Protein AF-A0A1V5UPK7-F1 (afdb_monomer)

Radius of gyration: 14.54 Å; Cα contacts (8 Å, |Δi|>4): 361; chains: 1; bounding box: 38×27×35 Å

Solvent-accessible surface area (backbone atoms only — not comparable to full-atom values): 8870 Å² total; per-residue (Å²): 118,71,40,46,80,45,82,47,77,47,66,70,67,77,41,84,28,42,23,34,45,32,58,34,56,48,64,42,75,62,59,66,72,68,20,28,49,43,44,64,58,23,34,73,64,47,52,58,55,31,65,75,58,74,36,47,53,72,22,30,56,50,79,47,67,16,74,66,30,69,15,58,24,33,34,38,21,12,46,36,64,56,77,86,72,80,78,56,34,68,62,26,41,40,32,23,56,52,42,44,53,48,53,34,49,78,67,72,28,40,27,42,35,36,56,68,61,25,48,59,98,29,60,28,57,55,63,61,47,40,51,43,51,53,48,48,54,55,58,47,39,77,76,42,71,65,42,52,34,40,35,42,33,18,77,51,68,68,55,39,48,42,44,50,57,58,61,74,75,109

Sequence (170 aa):
MSAKIELIKGDITELDAGAIVNAANNRLSGGGGVDGAIHRASGPELLNECRLLHGCDTGDAKITGGYKLKAKFVIHTVGPVWNGGSWDEDRLLASCYKKCLKLAVENNVKTIAFPCVSTGVYNFPIDRAAAIALREIGEFIKTDNCLEKIIIVCFDEHNYGAYSKLMAAN

Foldseek 3Di:
DFADEAEDEDQQQQDLFQEEEDLDAQQLQADDDNSVVQDVQQDPVSNVVSNVVRGADQLAWDKDASHNGSHGIYIYHHQAQDDPPPPCRLVSLLSRLLNSVVVCVVVLTQEYEYEQHCVPPSVDDLLSSLVSNCVSSVVVSVPDPSHHYYYYYYNDPVNSVSNVVVVVVD

Mean predicted aligned error: 2.76 Å

Nearest PDB structures (foldseek):
  5cms-assembly3_B  TM=9.848E-01  e=9.980E-21  Escherichia coli
  5cb3-assembly1_A  TM=9.861E-01  e=1.606E-20  Escherichia coli K-12
  5cb5-assembly14_M  TM=9.809E-01  e=4.162E-20  Escherichia coli K-12
  5lau-assembly1_A  TM=9.615E-01  e=1.313E-18  Oceanobacillus iheyensis HTE831
  5lbp-assembly1_A  TM=9.643E-01  e=2.526E-18  Oceanobacillus iheyensis HTE831

Secondary st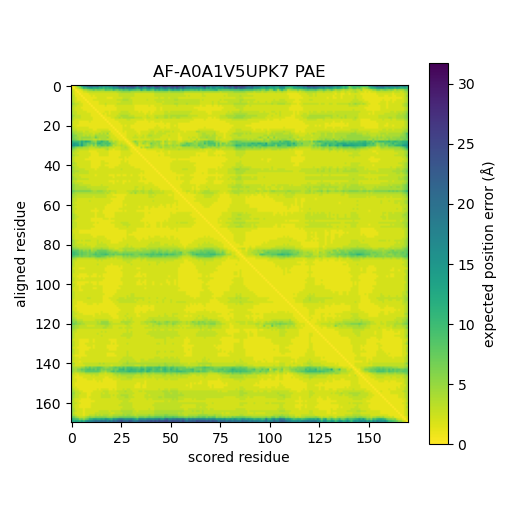ructure (DSSP, 8-state):
-PPEEEEEES-GGG---SEEEEEE-TT-S--SHHHHHHHHHH-HHHHHHHHHTT---BT-EEEEE-TTSSSSEEEEEEPPPPSSS-SSHHHHHHHHHHHHHHHHHHTT-SEEEE--TTSSTT---HHHHHHHHHHHHHHHHHH--S--EEEEEESSHHHHHHHHHHHHT-

Structure (mmCIF, N/CA/C/O backbone):
data_AF-A0A1V5UPK7-F1
#
_entry.id   AF-A0A1V5UPK7-F1
#
loop_
_atom_site.group_PDB
_atom_site.id
_atom_site.type_symbol
_atom_site.label_atom_id
_atom_site.label_alt_id
_atom_site.label_comp_id
_atom_site.label_asym_id
_atom_site.label_entity_id
_atom_site.label_seq_id
_atom_site.pdbx_PDB_ins_code
_atom_site.Cartn_x
_atom_site.Cartn_y
_atom_site.Cartn_z
_atom_site.occupancy
_atom_site.B_iso_or_equiv
_atom_site.auth_seq_id
_atom_site.auth_comp_id
_atom_site.auth_asym_id
_atom_site.auth_atom_id
_atom_site.pdbx_PDB_model_num
ATOM 1 N N . MET A 1 1 ? -22.870 -6.715 4.885 1.00 55.28 1 MET A N 1
ATOM 2 C CA . MET A 1 1 ? -22.774 -5.641 3.872 1.00 55.28 1 MET A CA 1
ATOM 3 C C . MET A 1 1 ? -21.384 -5.741 3.276 1.00 55.28 1 MET A C 1
ATOM 5 O O . MET A 1 1 ? -20.461 -5.925 4.053 1.00 55.28 1 MET A O 1
ATOM 9 N N . SER A 1 2 ? -21.242 -5.680 1.949 1.00 79.06 2 SER A N 1
ATOM 10 C CA . SER A 1 2 ? -19.918 -5.664 1.303 1.00 79.06 2 SER A CA 1
ATOM 11 C C . SER A 1 2 ? -19.217 -4.335 1.595 1.00 79.06 2 SER A C 1
ATOM 13 O O . SER A 1 2 ? -19.883 -3.297 1.610 1.00 79.06 2 SER A O 1
ATOM 15 N N . ALA A 1 3 ? -17.901 -4.356 1.813 1.00 90.50 3 ALA A N 1
ATOM 16 C CA . ALA A 1 3 ? -17.109 -3.146 2.034 1.00 90.50 3 ALA A CA 1
ATOM 17 C C . ALA A 1 3 ? -17.258 -2.148 0.869 1.00 90.50 3 ALA A C 1
ATOM 19 O O . ALA A 1 3 ? -17.359 -2.550 -0.294 1.00 90.50 3 ALA A O 1
ATOM 20 N N . LYS A 1 4 ? -17.232 -0.842 1.164 1.00 94.75 4 LYS A N 1
ATOM 21 C CA . LYS A 1 4 ? -17.233 0.217 0.143 1.00 94.75 4 LYS A CA 1
ATOM 22 C C . LYS A 1 4 ? -15.811 0.466 -0.364 1.00 94.75 4 LYS A C 1
ATOM 24 O O . LYS A 1 4 ? -14.912 0.700 0.441 1.00 94.75 4 LYS A O 1
ATOM 29 N N . ILE A 1 5 ? -15.630 0.499 -1.683 1.00 96.94 5 ILE A N 1
ATOM 30 C CA . ILE A 1 5 ? -14.387 0.955 -2.321 1.00 96.94 5 ILE A CA 1
ATOM 31 C C . ILE A 1 5 ? -14.540 2.439 -2.676 1.00 96.94 5 ILE A C 1
ATOM 33 O O . ILE A 1 5 ? -15.531 2.837 -3.289 1.00 96.94 5 ILE A O 1
ATOM 37 N N . GLU A 1 6 ? -13.578 3.261 -2.273 1.00 97.62 6 GLU A N 1
ATOM 38 C CA . GLU A 1 6 ? -13.533 4.698 -2.545 1.00 97.62 6 GLU A CA 1
ATOM 39 C C . GLU A 1 6 ? -12.227 5.048 -3.261 1.00 97.62 6 GLU A C 1
ATOM 41 O O . GLU A 1 6 ? -11.170 4.535 -2.905 1.00 97.62 6 GLU A O 1
ATOM 46 N N . LEU A 1 7 ? -12.296 5.919 -4.265 1.00 98.44 7 LEU A N 1
ATOM 47 C CA . LEU A 1 7 ? -11.136 6.418 -4.998 1.00 98.44 7 LEU A CA 1
ATOM 48 C C . LEU A 1 7 ? -11.005 7.916 -4.752 1.00 98.44 7 LEU A C 1
ATOM 50 O O . LEU A 1 7 ? -11.924 8.677 -5.059 1.00 98.44 7 LEU A O 1
ATOM 54 N N . ILE A 1 8 ? -9.854 8.342 -4.242 1.00 98.19 8 ILE A N 1
ATOM 55 C CA . ILE A 1 8 ? -9.566 9.752 -3.983 1.00 98.19 8 ILE A CA 1
ATOM 56 C C . ILE A 1 8 ? -8.212 10.149 -4.563 1.00 98.19 8 ILE A C 1
ATOM 58 O O . ILE A 1 8 ? -7.325 9.315 -4.758 1.00 98.19 8 ILE A O 1
ATOM 62 N N . LYS A 1 9 ? -8.044 11.453 -4.779 1.00 98.19 9 LYS A N 1
ATOM 63 C CA . LYS A 1 9 ? -6.744 12.063 -5.045 1.00 98.19 9 LYS A CA 1
ATOM 64 C C . LYS A 1 9 ? -6.290 12.841 -3.813 1.00 98.19 9 LYS A C 1
ATOM 66 O O . LYS A 1 9 ? -7.052 13.678 -3.333 1.00 98.19 9 LYS A O 1
ATOM 71 N N . GLY A 1 10 ? -5.088 12.583 -3.303 1.00 97.56 10 GLY A N 1
ATOM 72 C CA . GLY A 1 10 ? -4.588 13.275 -2.112 1.00 97.56 10 GLY A CA 1
ATOM 73 C C . GLY A 1 10 ? -3.359 12.643 -1.463 1.00 97.56 10 GLY A C 1
ATOM 74 O O . GLY A 1 10 ? -2.712 11.767 -2.037 1.00 97.56 10 GLY A O 1
ATOM 75 N N . ASP A 1 11 ? -3.050 13.107 -0.251 1.00 98.00 11 ASP A N 1
ATOM 76 C CA . ASP A 1 11 ? -1.972 12.584 0.587 1.00 98.00 11 ASP A CA 1
ATOM 77 C C . ASP A 1 11 ? -2.520 11.528 1.560 1.00 98.00 11 ASP A C 1
ATOM 79 O O . ASP A 1 11 ? -3.391 11.796 2.390 1.00 98.00 11 ASP A O 1
ATOM 83 N N . ILE A 1 12 ? -1.996 10.305 1.467 1.00 98.56 12 ILE A N 1
ATOM 84 C CA . ILE A 1 12 ? -2.419 9.190 2.319 1.00 98.56 12 ILE A CA 1
ATOM 85 C C . ILE A 1 12 ? -2.116 9.432 3.806 1.00 98.56 12 ILE A C 1
ATOM 87 O O . ILE A 1 12 ? -2.798 8.875 4.664 1.00 98.56 12 ILE A O 1
ATOM 91 N N . THR A 1 13 ? -1.122 10.267 4.126 1.00 98.56 13 THR A N 1
ATOM 92 C CA . THR A 1 13 ? -0.712 10.554 5.509 1.00 98.56 13 THR A CA 1
ATOM 93 C C . THR A 1 13 ? -1.740 11.391 6.275 1.00 98.56 13 THR A C 1
ATOM 95 O O . THR A 1 13 ? -1.742 11.391 7.507 1.00 98.56 13 THR A O 1
ATOM 98 N N . GLU A 1 14 ? -2.656 12.056 5.567 1.00 97.75 14 GLU A N 1
ATOM 99 C CA . GLU A 1 14 ? -3.693 12.904 6.158 1.00 97.75 14 GLU A CA 1
ATOM 100 C C . GLU A 1 14 ? -4.991 12.149 6.477 1.00 97.75 14 GLU A C 1
ATOM 102 O O . GLU A 1 14 ? -5.884 12.712 7.131 1.00 97.75 14 GLU A O 1
ATOM 107 N N . LEU A 1 15 ? -5.107 10.891 6.030 1.00 97.56 15 LEU A N 1
ATOM 108 C CA . LEU A 1 15 ? -6.325 10.102 6.162 1.00 97.56 15 LEU A CA 1
ATOM 109 C C . LEU A 1 15 ? -6.549 9.582 7.579 1.00 97.56 15 LEU A C 1
ATOM 111 O O . LEU A 1 15 ? -5.687 8.962 8.199 1.00 97.56 15 LEU A O 1
ATOM 115 N N . ASP A 1 16 ? -7.780 9.771 8.044 1.00 96.56 16 ASP A N 1
ATOM 116 C CA . ASP A 1 16 ? -8.314 9.121 9.234 1.00 96.56 16 ASP A CA 1
ATOM 117 C C . ASP A 1 16 ? -8.869 7.738 8.852 1.00 96.56 16 ASP A C 1
ATOM 119 O O . ASP A 1 16 ? -10.053 7.555 8.558 1.00 96.56 16 ASP A O 1
ATOM 123 N N . ALA A 1 17 ? -7.958 6.772 8.739 1.00 97.00 17 ALA A N 1
ATOM 124 C CA . ALA A 1 17 ? -8.246 5.372 8.447 1.00 97.00 17 ALA A CA 1
ATOM 125 C C . ALA A 1 17 ? -7.733 4.483 9.587 1.00 97.00 17 ALA A C 1
ATOM 127 O O . ALA A 1 17 ? -6.796 4.835 10.291 1.00 97.00 17 ALA A O 1
ATOM 128 N N . GLY A 1 18 ? -8.297 3.288 9.766 1.00 98.38 18 GLY A N 1
ATOM 129 C CA . GLY A 1 18 ? -7.778 2.351 10.767 1.00 98.38 18 GLY A CA 1
ATOM 130 C C . GLY A 1 18 ? -6.347 1.898 10.453 1.00 98.38 18 GLY A C 1
ATOM 131 O O . GLY A 1 18 ? -5.530 1.792 11.364 1.00 98.38 18 GLY A O 1
ATOM 132 N N . ALA A 1 19 ? -6.026 1.708 9.172 1.00 98.81 19 ALA A N 1
ATOM 133 C CA . ALA A 1 19 ? -4.662 1.509 8.699 1.00 98.81 19 ALA A CA 1
ATOM 134 C C . ALA A 1 19 ? -4.412 2.238 7.376 1.00 98.81 19 ALA A C 1
ATOM 136 O O . ALA A 1 19 ? -5.303 2.329 6.528 1.00 98.81 19 ALA A O 1
ATOM 137 N N . ILE A 1 20 ? -3.179 2.691 7.170 1.00 98.88 20 ILE A N 1
ATOM 138 C CA . ILE A 1 20 ? -2.686 3.092 5.849 1.00 98.88 20 ILE A CA 1
ATOM 139 C C . ILE A 1 20 ? -1.610 2.117 5.386 1.00 98.88 20 ILE A C 1
ATOM 141 O O . ILE A 1 20 ? -0.862 1.567 6.194 1.00 98.88 20 ILE A O 1
ATOM 145 N N . VAL A 1 21 ? -1.522 1.897 4.081 1.00 98.88 21 VAL A N 1
ATOM 146 C CA . VAL A 1 21 ? -0.492 1.046 3.490 1.00 98.88 21 VAL A CA 1
ATOM 147 C C . VAL A 1 21 ? 0.692 1.894 3.051 1.00 98.88 21 VAL A C 1
ATOM 149 O O . VAL A 1 21 ? 0.537 2.940 2.426 1.00 98.88 21 VAL A O 1
ATOM 152 N N . ASN A 1 22 ? 1.891 1.421 3.361 1.00 98.75 22 ASN A N 1
ATOM 153 C CA . ASN A 1 22 ? 3.137 1.987 2.882 1.00 98.75 22 ASN A CA 1
ATOM 154 C C . ASN A 1 22 ? 3.695 1.116 1.746 1.00 98.75 22 ASN A C 1
ATOM 156 O O . ASN A 1 22 ? 3.903 -0.085 1.933 1.00 98.75 22 ASN A O 1
ATOM 160 N N . ALA A 1 23 ? 3.961 1.727 0.586 1.00 97.38 23 ALA A N 1
ATOM 161 C CA . ALA A 1 23 ? 4.748 1.117 -0.483 1.00 97.38 23 ALA A CA 1
ATOM 162 C C . ALA A 1 23 ? 6.243 1.260 -0.147 1.00 97.38 23 ALA A C 1
ATOM 164 O O . ALA A 1 23 ? 6.903 2.210 -0.568 1.00 97.38 23 ALA A O 1
ATOM 165 N N . ALA A 1 24 ? 6.738 0.322 0.656 1.00 96.06 24 ALA A N 1
ATOM 166 C CA . ALA A 1 24 ? 8.065 0.348 1.249 1.00 96.06 24 ALA A CA 1
ATOM 167 C C . ALA A 1 24 ? 9.112 -0.363 0.376 1.00 96.06 24 ALA A C 1
ATOM 169 O O . ALA A 1 24 ? 8.805 -1.055 -0.595 1.00 96.06 24 ALA A O 1
ATOM 170 N N . ASN A 1 25 ? 10.373 -0.230 0.779 1.00 94.19 25 ASN A N 1
ATOM 171 C CA . ASN A 1 25 ? 11.472 -1.064 0.296 1.00 94.19 25 ASN A CA 1
ATOM 172 C C . ASN A 1 25 ? 11.772 -2.217 1.270 1.00 94.19 25 ASN A C 1
ATOM 174 O O . ASN A 1 25 ? 11.362 -2.200 2.431 1.00 94.19 25 ASN A O 1
ATOM 178 N N . ASN A 1 26 ? 12.551 -3.196 0.812 1.00 95.06 26 ASN A N 1
ATOM 179 C CA . ASN A 1 26 ? 12.893 -4.407 1.565 1.00 95.06 26 ASN A CA 1
ATOM 180 C C . ASN A 1 26 ? 13.564 -4.177 2.929 1.00 95.06 26 ASN A C 1
ATOM 182 O O . ASN A 1 26 ? 13.490 -5.045 3.796 1.00 95.06 26 ASN A O 1
ATOM 186 N N . ARG A 1 27 ? 14.204 -3.025 3.156 1.00 93.00 27 ARG A N 1
ATOM 187 C CA . ARG A 1 27 ? 14.843 -2.704 4.442 1.00 93.00 27 ARG A CA 1
ATOM 188 C C . ARG A 1 27 ? 13.876 -2.124 5.473 1.00 93.00 27 ARG A C 1
ATOM 190 O O . ARG A 1 27 ? 14.264 -2.007 6.630 1.00 93.00 27 ARG A O 1
ATOM 197 N N . LEU A 1 28 ? 12.658 -1.743 5.071 1.00 92.88 28 LEU A N 1
ATOM 198 C CA . LEU A 1 28 ? 11.676 -1.031 5.905 1.00 92.88 28 LEU A CA 1
ATOM 199 C C . LEU A 1 28 ? 12.240 0.232 6.586 1.00 92.88 28 LEU A C 1
ATOM 201 O O . LEU A 1 28 ? 11.796 0.637 7.655 1.00 92.88 28 LEU A O 1
ATOM 205 N N . SER A 1 29 ? 13.247 0.863 5.988 1.00 89.44 29 SER A N 1
ATOM 206 C CA . SER A 1 29 ? 13.994 1.959 6.614 1.00 89.44 29 SER A CA 1
ATOM 207 C C . SER A 1 29 ? 13.560 3.352 6.146 1.00 89.44 29 SER A C 1
ATOM 209 O O . SER A 1 29 ? 14.304 4.314 6.339 1.00 89.44 29 SER A O 1
ATOM 211 N N . GLY A 1 30 ? 12.404 3.461 5.492 1.00 87.31 30 GLY A N 1
ATOM 212 C CA . GLY A 1 30 ? 11.982 4.660 4.776 1.00 87.31 30 GLY A CA 1
ATOM 213 C C . GLY A 1 30 ? 12.700 4.847 3.436 1.00 87.31 30 GLY A C 1
ATOM 214 O O . GLY A 1 30 ? 13.533 4.032 3.023 1.00 87.31 30 GLY A O 1
ATOM 215 N N . GLY A 1 31 ? 12.396 5.958 2.764 1.00 90.00 31 GLY A N 1
ATOM 216 C CA . GLY A 1 31 ? 12.926 6.280 1.442 1.00 90.00 31 GLY A CA 1
ATOM 217 C C . GLY A 1 31 ? 12.357 7.583 0.878 1.00 90.00 31 GLY A C 1
ATOM 218 O O . GLY A 1 31 ? 12.086 8.534 1.611 1.00 90.00 31 GLY A O 1
ATOM 219 N N . GLY A 1 32 ? 12.190 7.632 -0.445 1.00 90.25 32 GLY A N 1
ATOM 220 C CA . GLY A 1 32 ? 11.479 8.707 -1.144 1.00 90.25 32 GLY A CA 1
ATOM 221 C C . GLY A 1 32 ? 9.977 8.432 -1.283 1.00 90.25 32 GLY A C 1
ATOM 222 O O . GLY A 1 32 ? 9.457 7.465 -0.732 1.00 90.25 32 GLY A O 1
ATOM 223 N N . GLY A 1 33 ? 9.275 9.277 -2.043 1.00 94.75 33 GLY A N 1
ATOM 224 C CA . GLY A 1 33 ? 7.857 9.079 -2.367 1.00 94.75 33 GLY A CA 1
ATOM 225 C C . GLY A 1 33 ? 6.954 8.955 -1.135 1.00 94.75 33 GLY A C 1
ATOM 226 O O . GLY A 1 33 ? 7.160 9.642 -0.130 1.00 94.75 33 GLY A O 1
ATOM 227 N N . VAL A 1 34 ? 5.961 8.064 -1.226 1.00 97.31 34 VAL A N 1
ATOM 228 C CA . VAL A 1 34 ? 4.989 7.816 -0.150 1.00 97.31 34 VAL A CA 1
ATOM 229 C C . VAL A 1 34 ? 5.640 7.241 1.113 1.00 97.31 34 VAL A C 1
ATOM 231 O O . VAL A 1 34 ? 5.261 7.629 2.212 1.00 97.31 34 VAL A O 1
ATOM 234 N N . ASP A 1 35 ? 6.676 6.409 0.972 1.00 97.62 35 ASP A N 1
ATOM 235 C CA . ASP A 1 35 ? 7.419 5.825 2.097 1.00 97.62 35 ASP A CA 1
ATOM 236 C C . ASP A 1 35 ? 8.077 6.920 2.947 1.00 97.62 35 ASP A C 1
ATOM 238 O O . ASP A 1 35 ? 7.864 7.031 4.156 1.00 97.62 35 ASP A O 1
ATOM 242 N N . GLY A 1 36 ? 8.789 7.836 2.287 1.00 97.44 36 GLY A N 1
ATOM 243 C CA . GLY A 1 36 ? 9.362 9.004 2.950 1.00 97.44 36 GLY A CA 1
ATOM 244 C C . GLY A 1 36 ? 8.313 9.919 3.584 1.00 97.44 36 GLY A C 1
ATOM 245 O O . GLY A 1 36 ? 8.554 10.458 4.664 1.00 97.44 36 GLY A O 1
ATOM 246 N N . ALA A 1 37 ? 7.164 10.114 2.929 1.00 98.19 37 ALA A N 1
ATOM 247 C CA . ALA A 1 37 ? 6.074 10.927 3.470 1.00 98.19 37 ALA A CA 1
ATOM 248 C C . ALA A 1 37 ? 5.500 10.318 4.758 1.00 98.19 37 ALA A C 1
ATOM 250 O O . ALA A 1 37 ? 5.420 11.013 5.771 1.00 98.19 37 ALA A O 1
ATOM 251 N N . ILE A 1 38 ? 5.213 9.013 4.751 1.00 98.62 38 ILE A N 1
ATOM 252 C CA . ILE A 1 38 ? 4.712 8.269 5.912 1.00 98.62 38 ILE A CA 1
ATOM 253 C C . ILE A 1 38 ? 5.713 8.328 7.068 1.00 98.62 38 ILE A C 1
ATOM 255 O O . ILE A 1 38 ? 5.327 8.676 8.181 1.00 98.62 38 ILE A O 1
ATOM 259 N N . HIS A 1 39 ? 7.005 8.081 6.823 1.00 98.44 39 HIS A N 1
ATOM 260 C CA . HIS A 1 39 ? 8.024 8.167 7.876 1.00 98.44 39 HIS A CA 1
ATOM 261 C C . HIS A 1 39 ? 8.143 9.571 8.485 1.00 98.44 39 HIS A C 1
ATOM 263 O O . HIS A 1 39 ? 8.261 9.702 9.705 1.00 98.44 39 HIS A O 1
ATOM 269 N N . ARG A 1 40 ? 8.085 10.632 7.667 1.00 98.44 40 ARG A N 1
ATOM 270 C CA . ARG A 1 40 ? 8.118 12.015 8.174 1.00 98.44 40 ARG A CA 1
ATOM 271 C C . ARG A 1 40 ? 6.886 12.349 9.013 1.00 98.44 40 ARG A C 1
ATOM 273 O O . ARG A 1 40 ? 7.036 12.945 10.076 1.00 98.44 40 ARG A O 1
ATOM 280 N N . ALA A 1 41 ? 5.699 11.963 8.549 1.00 98.44 41 ALA A N 1
ATOM 281 C CA . ALA A 1 41 ? 4.439 12.252 9.227 1.00 98.44 41 ALA A CA 1
ATOM 282 C C . ALA A 1 41 ? 4.257 11.424 10.511 1.00 98.44 41 ALA A C 1
ATOM 284 O O . ALA A 1 41 ? 3.767 11.941 11.509 1.00 98.44 41 ALA A O 1
ATOM 285 N N . SER A 1 42 ? 4.700 10.165 10.512 1.00 98.31 42 SER A N 1
ATOM 286 C CA . SER A 1 42 ? 4.581 9.250 11.650 1.00 98.31 42 SER A CA 1
ATOM 287 C C . SER A 1 42 ? 5.546 9.569 12.794 1.00 98.31 42 SER A C 1
ATOM 289 O O . SER A 1 42 ? 5.218 9.300 13.948 1.00 98.31 42 SER A O 1
ATOM 291 N N . GLY A 1 43 ? 6.712 10.152 12.499 1.00 98.19 43 GLY A N 1
ATOM 292 C CA . GLY A 1 43 ? 7.763 10.419 13.482 1.00 98.19 43 GLY A CA 1
ATOM 293 C C . GLY A 1 43 ? 8.837 9.322 13.574 1.00 98.19 43 GLY A C 1
ATOM 294 O O . GLY A 1 43 ? 8.709 8.256 12.965 1.00 98.19 43 GLY A O 1
ATOM 295 N N . PRO A 1 44 ? 9.942 9.588 14.303 1.00 97.62 44 PRO A N 1
ATOM 296 C CA . PRO A 1 44 ? 11.096 8.684 14.397 1.00 97.62 44 PRO A CA 1
ATOM 297 C C . PRO A 1 44 ? 10.780 7.315 15.019 1.00 97.62 44 PRO A C 1
ATOM 299 O O . PRO A 1 44 ? 11.515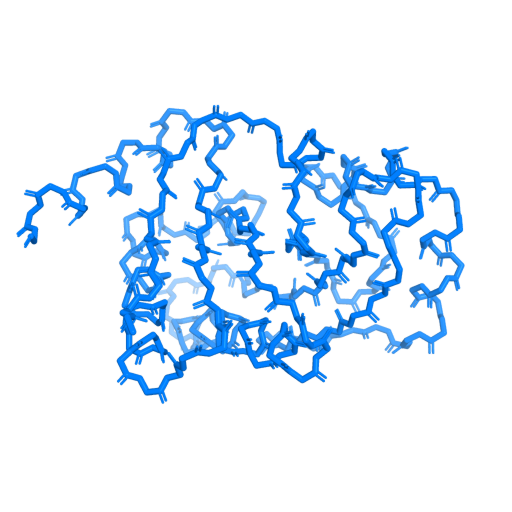 6.355 14.788 1.00 97.62 44 PRO A O 1
ATOM 302 N N . GLU A 1 45 ? 9.702 7.212 15.791 1.00 98.31 45 GLU A N 1
ATOM 303 C CA . GLU A 1 45 ? 9.256 5.988 16.448 1.00 98.31 45 GLU A CA 1
ATOM 304 C C . GLU A 1 45 ? 8.926 4.881 15.434 1.00 98.31 45 GLU A C 1
ATOM 306 O O . GLU A 1 45 ? 9.295 3.728 15.657 1.00 98.31 45 GLU A O 1
ATOM 311 N N . LEU A 1 46 ? 8.377 5.245 14.267 1.00 98.44 46 LEU A N 1
ATOM 312 C CA . LEU A 1 46 ? 8.098 4.294 13.187 1.00 98.44 46 LEU A CA 1
ATOM 313 C C . LEU A 1 46 ? 9.363 3.581 12.716 1.00 98.44 46 LEU A C 1
ATOM 315 O O . LEU A 1 46 ? 9.392 2.362 12.582 1.00 98.44 46 LEU A O 1
ATOM 319 N N . LEU A 1 47 ? 10.445 4.334 12.500 1.00 97.12 47 LEU A N 1
ATOM 320 C CA . LEU A 1 47 ? 11.713 3.752 12.064 1.00 97.12 47 LEU A CA 1
ATOM 321 C C . LEU A 1 47 ? 12.311 2.826 13.134 1.00 97.12 47 LEU A C 1
ATOM 323 O O . LEU A 1 47 ? 12.945 1.829 12.791 1.00 97.12 47 LEU A O 1
ATOM 327 N N . ASN A 1 48 ? 12.126 3.144 14.417 1.00 97.75 48 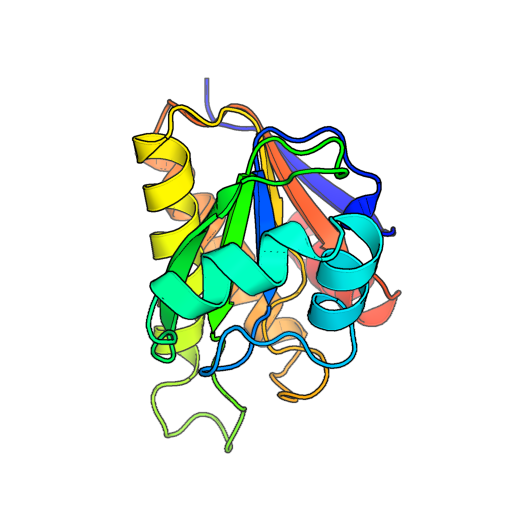ASN A N 1
ATOM 328 C CA . ASN A 1 48 ? 12.611 2.300 15.505 1.00 97.75 48 ASN A CA 1
ATOM 329 C C . ASN A 1 48 ? 11.888 0.951 15.536 1.00 97.75 48 ASN A C 1
ATOM 331 O O . ASN A 1 48 ? 12.557 -0.072 15.654 1.00 97.75 48 ASN A O 1
ATOM 335 N N . GLU A 1 49 ? 10.567 0.932 15.365 1.00 98.31 49 GLU A N 1
ATOM 336 C CA . GLU A 1 49 ? 9.806 -0.317 15.274 1.00 98.31 49 GLU A CA 1
ATOM 337 C C . GLU A 1 49 ? 10.134 -1.095 13.997 1.00 98.31 49 GLU A C 1
ATOM 339 O O . GLU A 1 49 ? 10.404 -2.293 14.070 1.00 98.31 49 GLU A O 1
ATOM 344 N N . CYS A 1 50 ? 10.245 -0.429 12.842 1.00 97.81 50 CYS A N 1
ATOM 345 C CA . CYS A 1 50 ? 10.635 -1.090 11.594 1.00 97.81 50 CYS A CA 1
ATOM 346 C C . CYS A 1 50 ? 11.975 -1.839 11.697 1.00 97.81 50 CYS A C 1
ATOM 348 O O . CYS A 1 50 ? 12.139 -2.899 11.090 1.00 97.81 50 CYS A O 1
ATOM 350 N N . ARG A 1 51 ? 12.939 -1.337 12.483 1.00 95.69 51 ARG A N 1
ATOM 351 C CA . ARG A 1 51 ? 14.224 -2.027 12.712 1.00 95.69 51 ARG A CA 1
ATOM 352 C C . ARG A 1 51 ? 14.059 -3.373 13.421 1.00 95.69 51 ARG A C 1
ATOM 354 O O . ARG A 1 51 ? 14.869 -4.267 13.188 1.00 95.69 51 ARG A O 1
ATOM 361 N N . LEU A 1 52 ? 13.018 -3.528 14.239 1.00 97.00 52 LEU A N 1
ATOM 362 C CA . LEU A 1 52 ? 12.696 -4.777 14.938 1.00 97.00 52 LEU A CA 1
ATOM 363 C C . LEU A 1 52 ? 12.027 -5.805 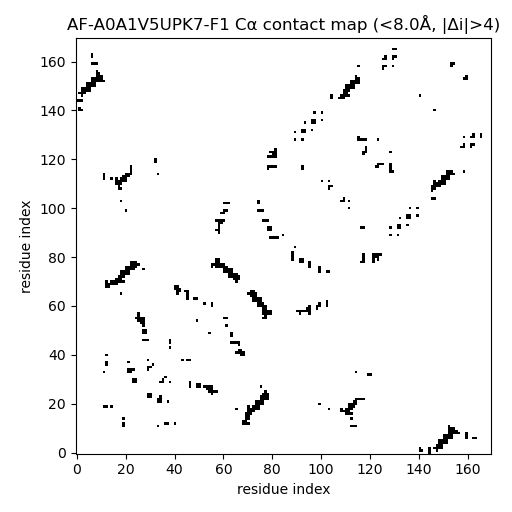14.016 1.00 97.00 52 LEU A C 1
ATOM 365 O O . LEU A 1 52 ? 11.974 -6.985 14.345 1.00 97.00 52 LEU A O 1
ATOM 369 N N . LEU A 1 53 ? 11.535 -5.378 12.848 1.00 96.25 53 LEU A N 1
ATOM 370 C CA . LEU A 1 53 ? 10.865 -6.253 11.889 1.00 96.25 53 LEU A CA 1
ATOM 371 C C . LEU A 1 53 ? 11.830 -7.019 10.977 1.00 96.25 53 LEU A C 1
ATOM 373 O O . LEU A 1 53 ? 11.388 -7.933 10.286 1.00 96.25 53 LEU A O 1
ATOM 377 N N . HIS A 1 54 ? 13.123 -6.678 10.958 1.00 94.94 54 HIS A N 1
ATOM 378 C CA . HIS A 1 54 ? 14.148 -7.330 10.128 1.00 94.94 54 HIS A CA 1
ATOM 379 C C . HIS A 1 54 ? 13.831 -7.342 8.615 1.00 94.94 54 HIS A C 1
ATOM 381 O O . HIS A 1 54 ? 14.039 -8.342 7.934 1.00 94.94 54 HIS A O 1
ATOM 387 N N . GLY A 1 55 ? 13.335 -6.219 8.081 1.00 95.94 55 GLY A N 1
ATOM 388 C CA . GLY A 1 55 ? 13.031 -6.062 6.653 1.00 95.94 55 GLY A CA 1
ATOM 389 C C . GLY A 1 55 ? 11.716 -6.718 6.221 1.00 95.94 55 GLY A C 1
ATOM 390 O O . GLY A 1 55 ? 10.921 -7.136 7.057 1.00 95.94 55 GLY A O 1
ATOM 391 N N . CYS A 1 56 ? 11.450 -6.777 4.919 1.00 97.94 56 CYS A N 1
ATOM 392 C CA . CYS A 1 56 ? 10.248 -7.386 4.343 1.00 97.94 56 CYS A CA 1
ATOM 393 C C . CYS A 1 56 ? 10.536 -7.874 2.918 1.00 97.94 56 CYS A C 1
ATOM 395 O O . CYS A 1 56 ? 11.190 -7.168 2.147 1.00 97.94 56 CYS A O 1
ATOM 397 N N . ASP A 1 57 ? 10.062 -9.069 2.575 1.00 98.38 57 ASP A N 1
ATOM 398 C CA . ASP A 1 57 ? 10.265 -9.642 1.246 1.00 98.38 57 ASP A CA 1
ATOM 399 C C . ASP A 1 57 ? 9.294 -9.043 0.223 1.00 98.38 57 ASP A C 1
ATOM 401 O O . ASP A 1 57 ? 8.192 -8.599 0.553 1.00 98.38 57 ASP A O 1
ATOM 405 N N . THR A 1 58 ? 9.688 -9.053 -1.052 1.00 98.38 58 THR A N 1
ATOM 406 C CA . THR A 1 58 ? 8.815 -8.624 -2.150 1.00 98.38 58 THR A CA 1
ATOM 407 C C . THR A 1 58 ? 7.544 -9.471 -2.192 1.00 98.38 58 THR A C 1
ATOM 409 O O . THR A 1 58 ? 7.597 -10.700 -2.152 1.00 98.38 58 THR A O 1
ATOM 412 N N . GLY A 1 59 ? 6.388 -8.821 -2.311 1.00 98.38 59 GLY A N 1
ATOM 413 C CA . GLY A 1 59 ? 5.087 -9.479 -2.232 1.00 98.38 59 GLY A CA 1
ATOM 414 C C . GLY A 1 59 ? 4.647 -9.804 -0.803 1.00 98.38 59 GLY A C 1
ATOM 415 O O . GLY A 1 59 ? 3.616 -10.458 -0.637 1.00 98.38 59 GLY A O 1
ATOM 416 N N . ASP A 1 60 ? 5.403 -9.391 0.220 1.00 98.62 60 ASP A N 1
ATOM 417 C CA . ASP A 1 60 ? 5.064 -9.542 1.635 1.00 98.62 60 ASP A CA 1
ATOM 418 C C . ASP A 1 60 ? 4.608 -8.227 2.282 1.00 98.62 60 ASP A C 1
ATOM 420 O O . ASP A 1 60 ? 4.732 -7.146 1.696 1.00 98.62 60 ASP A O 1
ATOM 424 N N . ALA A 1 61 ? 4.032 -8.322 3.480 1.00 98.69 61 ALA A N 1
ATOM 425 C CA . ALA A 1 61 ? 3.617 -7.184 4.278 1.00 98.69 61 ALA A CA 1
ATOM 426 C C . ALA A 1 61 ? 3.886 -7.395 5.777 1.00 98.69 61 ALA A C 1
ATOM 428 O O . ALA A 1 61 ? 3.796 -8.510 6.289 1.00 98.69 61 ALA A O 1
ATOM 429 N N . LYS A 1 62 ? 4.186 -6.306 6.490 1.00 98.69 62 LYS A N 1
ATOM 430 C CA . LYS A 1 62 ? 4.336 -6.256 7.954 1.00 98.69 62 LYS A CA 1
ATOM 431 C C . LYS A 1 62 ? 3.610 -5.038 8.514 1.00 98.69 62 LYS A C 1
ATOM 433 O O . LYS A 1 62 ? 3.388 -4.074 7.789 1.00 98.69 62 LYS A O 1
ATOM 438 N N . ILE A 1 63 ? 3.231 -5.081 9.785 1.00 98.75 63 ILE A N 1
ATOM 439 C CA . ILE A 1 63 ? 2.434 -4.033 10.431 1.00 98.75 63 ILE A CA 1
ATOM 440 C C . ILE A 1 63 ? 3.197 -3.400 11.594 1.00 98.75 63 ILE A C 1
ATOM 442 O O . ILE A 1 63 ? 3.941 -4.087 12.291 1.00 98.75 63 ILE A O 1
ATOM 446 N N . THR A 1 64 ? 2.997 -2.099 11.779 1.00 98.81 64 THR A N 1
ATOM 447 C CA . THR A 1 64 ? 3.522 -1.287 12.884 1.00 98.81 64 THR A CA 1
ATOM 448 C C . THR A 1 64 ? 2.437 -0.361 13.427 1.00 98.81 64 THR A C 1
ATOM 450 O O . THR A 1 64 ? 1.374 -0.196 12.814 1.00 98.81 64 THR A O 1
ATOM 453 N N . GLY A 1 65 ? 2.723 0.326 14.535 1.00 98.62 65 GLY A N 1
ATOM 454 C CA . GLY A 1 65 ? 1.942 1.492 14.948 1.00 98.62 65 GLY A CA 1
ATOM 455 C C . GLY A 1 65 ? 2.024 2.640 13.930 1.00 98.62 65 GLY A C 1
ATOM 456 O O . GLY A 1 65 ? 2.998 2.765 13.188 1.00 98.62 65 GLY A O 1
ATOM 457 N N . GLY A 1 66 ? 0.991 3.487 13.888 1.00 98.38 66 GLY A N 1
ATOM 458 C CA . GLY A 1 66 ? 0.963 4.713 13.075 1.00 98.38 66 GLY A CA 1
ATOM 459 C C . GLY A 1 66 ? 1.476 5.970 13.786 1.00 98.38 66 GLY A C 1
ATOM 460 O O . GLY A 1 66 ? 1.703 6.995 13.146 1.00 98.38 66 GLY A O 1
ATOM 461 N N . TYR A 1 67 ? 1.722 5.892 15.096 1.00 98.31 67 TYR A N 1
ATOM 462 C CA . TYR A 1 67 ? 2.340 6.952 15.900 1.00 98.31 67 TYR A CA 1
ATOM 463 C C . TYR A 1 67 ? 1.649 8.316 15.757 1.00 98.31 67 TYR A C 1
ATOM 465 O O . TYR A 1 67 ? 0.544 8.488 16.259 1.00 98.31 67 TYR A O 1
ATOM 473 N N . LYS A 1 68 ? 2.302 9.300 15.124 1.00 98.50 68 LYS A N 1
ATOM 474 C CA . LYS A 1 68 ? 1.763 10.659 14.950 1.00 98.50 68 LYS A CA 1
ATOM 475 C C . LYS A 1 68 ? 0.752 10.774 13.805 1.00 98.50 68 LYS A C 1
ATOM 477 O O . LYS A 1 68 ? 0.132 11.826 13.661 1.00 98.50 68 LYS A O 1
ATOM 482 N N . LEU A 1 69 ? 0.586 9.732 12.988 1.00 98.56 69 LEU A N 1
ATOM 483 C CA . LEU A 1 69 ? -0.467 9.682 11.977 1.00 98.56 69 LEU A CA 1
ATOM 484 C C . LEU A 1 69 ? -1.841 9.611 12.650 1.00 98.56 69 LEU A C 1
ATOM 486 O O . LEU A 1 69 ? -1.987 9.080 13.749 1.00 98.56 69 LEU A O 1
ATOM 490 N N . LYS A 1 70 ? -2.879 10.082 11.950 1.00 98.00 70 LYS A N 1
ATOM 491 C CA . LYS A 1 70 ? -4.270 9.815 12.361 1.00 98.00 70 LYS A CA 1
ATOM 492 C C . LYS A 1 70 ? -4.583 8.319 12.307 1.00 98.00 70 LYS A C 1
ATOM 494 O O . LYS A 1 70 ? -5.362 7.814 13.110 1.00 98.00 70 LYS A O 1
ATOM 499 N N . ALA A 1 71 ? -3.958 7.619 11.360 1.00 98.44 71 ALA A N 1
ATOM 500 C CA . ALA A 1 71 ? -4.111 6.188 11.221 1.00 98.44 71 ALA A CA 1
ATOM 501 C C . ALA A 1 71 ? -3.468 5.423 12.377 1.00 98.44 71 ALA A C 1
ATOM 503 O O . ALA A 1 71 ? -2.339 5.706 12.773 1.00 98.44 71 ALA A O 1
ATOM 504 N N . LYS A 1 72 ? -4.176 4.411 12.888 1.00 98.31 72 LYS A N 1
ATOM 505 C CA . LYS A 1 72 ? -3.701 3.619 14.035 1.00 98.31 72 LYS A CA 1
ATOM 506 C C . LYS A 1 72 ? -2.514 2.737 13.675 1.00 98.31 72 LYS A C 1
ATOM 508 O O . LYS A 1 72 ? -1.620 2.556 14.499 1.00 98.31 72 LYS A O 1
ATOM 513 N N . PHE A 1 73 ? -2.513 2.206 12.456 1.00 98.88 73 PHE A N 1
ATOM 514 C CA . PHE A 1 73 ? -1.484 1.299 11.965 1.00 98.88 73 PHE A CA 1
ATOM 515 C C . PHE A 1 73 ? -0.927 1.740 10.616 1.00 98.88 73 PHE A C 1
ATOM 517 O O . PHE A 1 73 ? -1.639 2.316 9.785 1.00 98.88 73 PHE A O 1
ATOM 524 N N . VAL A 1 74 ? 0.331 1.379 10.378 1.00 98.88 74 VAL A N 1
ATOM 525 C CA . VAL A 1 74 ? 0.936 1.383 9.046 1.00 98.88 74 VAL A CA 1
ATOM 526 C C . VAL A 1 74 ? 1.209 -0.062 8.652 1.00 98.88 74 VAL A C 1
ATOM 528 O O . VAL A 1 74 ? 1.842 -0.812 9.391 1.00 98.88 74 VAL A O 1
ATOM 531 N N . ILE A 1 75 ? 0.714 -0.470 7.485 1.00 98.88 75 ILE A N 1
ATOM 532 C CA . ILE A 1 75 ? 1.020 -1.778 6.906 1.00 98.88 75 ILE A CA 1
ATOM 533 C C . ILE A 1 75 ? 2.035 -1.575 5.785 1.00 98.88 75 ILE A C 1
ATOM 535 O O . ILE A 1 75 ? 1.717 -1.045 4.725 1.00 98.88 75 ILE A O 1
ATOM 539 N N . HIS A 1 76 ? 3.268 -1.997 6.016 1.00 98.81 76 HIS A N 1
ATOM 540 C CA . HIS A 1 76 ? 4.375 -1.888 5.080 1.00 98.81 76 HIS A CA 1
ATOM 541 C C . HIS A 1 76 ? 4.395 -3.087 4.147 1.00 98.81 76 HIS A C 1
ATOM 543 O O . HIS A 1 76 ? 4.599 -4.208 4.605 1.00 98.81 76 HIS A O 1
ATOM 549 N N . THR A 1 77 ? 4.245 -2.860 2.845 1.00 98.81 77 THR A N 1
ATOM 550 C CA . THR A 1 77 ? 4.399 -3.905 1.831 1.00 98.81 77 THR A CA 1
ATOM 551 C C . THR A 1 77 ? 5.472 -3.535 0.824 1.00 98.81 77 THR A C 1
ATOM 553 O O . THR A 1 77 ? 5.662 -2.360 0.510 1.00 98.81 77 THR A O 1
ATOM 556 N N . VAL A 1 78 ? 6.182 -4.544 0.324 1.00 98.56 78 VAL A N 1
ATOM 557 C CA . VAL A 1 78 ? 7.252 -4.361 -0.658 1.00 98.56 78 VAL A CA 1
ATOM 558 C C . VAL A 1 78 ? 6.748 -4.831 -2.009 1.00 98.56 78 VAL A C 1
ATOM 560 O O . VAL A 1 78 ? 6.654 -6.028 -2.277 1.00 98.56 78 VAL A O 1
ATOM 563 N N . GLY A 1 79 ? 6.388 -3.873 -2.857 1.00 98.06 79 GLY A N 1
ATOM 564 C CA . GLY A 1 79 ? 5.963 -4.155 -4.222 1.00 98.06 79 GLY A CA 1
ATOM 565 C C . GLY A 1 79 ? 7.125 -4.616 -5.113 1.00 98.06 79 GLY A C 1
ATOM 566 O O . GLY A 1 79 ? 8.284 -4.310 -4.827 1.00 98.06 79 GLY A O 1
ATOM 567 N N . PRO A 1 80 ? 6.855 -5.347 -6.205 1.00 97.88 80 PRO A N 1
ATOM 568 C CA . PRO A 1 80 ? 7.885 -5.728 -7.165 1.00 97.88 80 PRO A CA 1
ATOM 569 C C . PRO A 1 80 ? 8.373 -4.522 -7.972 1.00 97.88 80 PRO A C 1
ATOM 571 O O . PRO A 1 80 ? 7.593 -3.624 -8.302 1.00 97.88 80 PRO A O 1
ATOM 574 N N . VAL A 1 81 ? 9.659 -4.544 -8.326 1.00 97.56 81 VAL A N 1
ATOM 575 C CA . VAL A 1 81 ? 10.238 -3.675 -9.357 1.00 97.56 81 VAL A CA 1
ATOM 576 C C . VAL A 1 81 ? 9.870 -4.244 -10.721 1.00 97.56 81 VAL A C 1
ATOM 578 O O . VAL A 1 81 ? 10.050 -5.439 -10.954 1.00 97.56 81 VAL A O 1
ATOM 581 N N . TRP A 1 82 ? 9.363 -3.404 -11.619 1.00 97.69 82 TRP A N 1
ATOM 582 C CA . TRP A 1 82 ? 8.996 -3.835 -12.961 1.00 97.69 82 TRP A CA 1
ATOM 583 C C . TRP A 1 82 ? 10.226 -4.128 -13.822 1.00 97.69 82 TRP A C 1
ATOM 585 O O . TRP A 1 82 ? 11.014 -3.228 -14.104 1.00 97.69 82 TRP A O 1
ATOM 595 N N . ASN A 1 83 ? 10.347 -5.372 -14.293 1.00 95.69 83 ASN A N 1
ATOM 596 C CA . ASN A 1 83 ? 11.437 -5.828 -15.159 1.00 95.69 83 ASN A CA 1
ATOM 597 C C . ASN A 1 83 ? 10.901 -6.496 -16.437 1.00 95.69 83 ASN A C 1
ATOM 599 O O . ASN A 1 83 ? 11.455 -7.480 -16.929 1.00 95.69 83 ASN A O 1
ATOM 603 N N . GLY A 1 84 ? 9.808 -5.960 -16.987 1.00 93.75 84 GLY A N 1
ATOM 604 C CA . GLY A 1 84 ? 9.215 -6.439 -18.239 1.00 93.75 84 GLY A CA 1
ATOM 605 C C . GLY A 1 84 ? 8.140 -7.518 -18.081 1.00 93.75 84 GLY A C 1
ATOM 606 O O . GLY A 1 84 ? 7.635 -8.003 -19.091 1.00 93.75 84 GLY A O 1
ATOM 607 N N . GLY A 1 85 ? 7.750 -7.881 -16.854 1.00 92.69 85 GLY A N 1
ATOM 608 C CA . GLY A 1 85 ? 6.581 -8.733 -16.600 1.00 92.69 85 GLY A CA 1
ATOM 609 C C . GLY A 1 85 ? 6.829 -10.231 -16.757 1.00 92.69 85 GLY A C 1
ATOM 610 O O . GLY A 1 85 ? 5.871 -10.992 -16.879 1.00 92.69 85 GLY A O 1
ATOM 611 N N . SER A 1 86 ? 8.097 -10.646 -16.814 1.00 93.50 86 SER A N 1
ATOM 612 C CA . SER A 1 86 ? 8.521 -12.049 -16.962 1.00 93.50 86 SER A CA 1
ATOM 613 C C . SER A 1 86 ? 9.084 -12.649 -15.667 1.00 93.50 86 SER A C 1
ATOM 615 O O . SER A 1 86 ? 9.545 -13.786 -15.666 1.00 93.50 86 SER A O 1
ATOM 617 N N . TRP A 1 87 ? 9.043 -11.898 -14.565 1.00 93.81 87 TRP A N 1
ATOM 618 C CA . TRP A 1 87 ? 9.618 -12.237 -13.261 1.00 93.81 87 TRP A CA 1
ATOM 619 C C . TRP A 1 87 ? 8.548 -12.299 -12.171 1.00 93.81 87 TRP A C 1
ATOM 621 O O . TRP A 1 87 ? 8.801 -11.970 -11.012 1.00 93.81 87 TRP A O 1
ATOM 631 N N . ASP A 1 88 ? 7.348 -12.748 -12.551 1.00 96.19 88 ASP A N 1
ATOM 632 C CA . ASP A 1 88 ? 6.238 -13.005 -11.630 1.00 96.19 88 ASP A CA 1
ATOM 633 C C . ASP A 1 88 ? 5.710 -11.726 -10.937 1.00 96.19 88 ASP A C 1
ATOM 635 O O . ASP A 1 88 ? 5.051 -11.782 -9.895 1.00 96.19 88 ASP A O 1
ATOM 639 N N . GLU A 1 89 ? 5.985 -10.549 -11.518 1.00 98.25 89 GLU A N 1
ATOM 640 C CA . GLU A 1 89 ? 5.688 -9.250 -10.910 1.00 98.25 89 GLU A CA 1
ATOM 641 C C . GLU A 1 89 ? 4.185 -9.069 -10.654 1.00 98.25 89 GLU A C 1
ATOM 643 O O . GLU A 1 89 ? 3.789 -8.561 -9.609 1.00 98.25 89 GLU A O 1
ATOM 648 N N . ASP A 1 90 ? 3.324 -9.554 -11.548 1.00 98.38 90 ASP A N 1
ATOM 649 C CA . ASP A 1 90 ? 1.872 -9.508 -11.346 1.00 98.38 90 ASP A CA 1
ATOM 650 C C . ASP A 1 90 ? 1.436 -10.280 -10.098 1.00 98.38 90 ASP A C 1
ATOM 652 O O . ASP A 1 90 ? 0.604 -9.801 -9.322 1.00 98.38 90 ASP A O 1
ATOM 656 N N . ARG A 1 91 ? 1.999 -11.478 -9.888 1.00 98.50 91 ARG A N 1
ATOM 657 C CA . ARG A 1 91 ? 1.674 -12.315 -8.730 1.00 98.50 91 ARG A CA 1
ATOM 658 C C . ARG A 1 91 ? 2.196 -11.681 -7.447 1.00 98.50 91 ARG A C 1
ATOM 660 O O . ARG A 1 91 ? 1.502 -11.708 -6.431 1.00 98.50 91 ARG A O 1
ATOM 667 N N . LEU A 1 92 ? 3.399 -11.110 -7.484 1.00 98.69 92 LEU A N 1
ATOM 668 C CA . LEU A 1 92 ? 3.996 -10.421 -6.341 1.00 98.69 92 LEU A CA 1
ATOM 669 C C . LEU A 1 92 ? 3.191 -9.175 -5.958 1.00 98.69 92 LEU A C 1
ATOM 671 O O . LEU A 1 92 ? 2.872 -9.007 -4.783 1.00 98.69 92 LEU A O 1
ATOM 675 N N . LEU A 1 93 ? 2.779 -8.359 -6.933 1.00 98.81 93 LEU A N 1
ATOM 676 C CA . LEU A 1 93 ? 1.924 -7.200 -6.679 1.00 98.81 93 LEU A CA 1
ATOM 677 C C . LEU A 1 93 ? 0.563 -7.629 -6.115 1.00 98.81 93 LEU A C 1
ATOM 679 O O . LEU A 1 93 ? 0.106 -7.068 -5.123 1.00 98.81 93 LEU A O 1
ATOM 683 N N . ALA A 1 94 ? -0.057 -8.670 -6.679 1.00 98.81 94 ALA A N 1
ATOM 684 C CA . ALA A 1 94 ? -1.296 -9.228 -6.139 1.00 98.81 94 ALA A CA 1
ATOM 685 C C . ALA A 1 94 ? -1.130 -9.711 -4.683 1.00 98.81 94 ALA A C 1
ATOM 687 O O . ALA A 1 94 ? -2.015 -9.514 -3.847 1.00 98.81 94 ALA A O 1
ATOM 688 N N . SER A 1 95 ? 0.017 -10.314 -4.360 1.00 98.81 95 SER A N 1
ATOM 689 C CA . SER A 1 95 ? 0.345 -10.763 -3.004 1.00 98.81 95 SER A CA 1
ATOM 690 C C . SER A 1 95 ? 0.431 -9.602 -2.007 1.00 98.81 95 SER A C 1
ATOM 692 O O . SER A 1 95 ? -0.095 -9.739 -0.901 1.00 98.81 95 SER A O 1
ATOM 694 N N . CYS A 1 96 ? 0.994 -8.449 -2.397 1.00 98.88 96 CYS A N 1
ATOM 695 C CA . CYS A 1 96 ? 1.016 -7.241 -1.562 1.00 98.88 96 CYS A CA 1
ATOM 696 C C . CYS A 1 96 ? -0.391 -6.870 -1.078 1.00 98.88 96 CYS A C 1
ATOM 698 O O . CYS A 1 96 ? -0.634 -6.786 0.126 1.00 98.88 96 CYS A O 1
ATOM 700 N N . TYR A 1 97 ? -1.342 -6.721 -2.007 1.00 98.81 97 TYR A N 1
ATOM 701 C CA . TYR A 1 97 ? -2.720 -6.353 -1.672 1.00 98.81 97 TYR A CA 1
ATOM 702 C C . TYR A 1 97 ? -3.382 -7.391 -0.759 1.00 98.81 97 TYR A C 1
ATOM 704 O O . TYR A 1 97 ? -3.923 -7.025 0.285 1.00 98.81 97 TYR A O 1
ATOM 712 N N . LYS A 1 98 ? -3.276 -8.687 -1.084 1.00 98.62 98 LYS A N 1
ATOM 713 C CA . LYS A 1 98 ? -3.855 -9.767 -0.262 1.00 98.62 98 LYS A CA 1
ATOM 714 C C . LYS A 1 98 ? -3.330 -9.760 1.167 1.00 98.62 98 LYS A C 1
ATOM 716 O O . LYS A 1 98 ? -4.111 -9.879 2.110 1.00 98.62 98 LYS A O 1
ATOM 721 N N . LYS A 1 99 ? -2.013 -9.637 1.339 1.00 98.81 99 LYS A N 1
ATOM 722 C CA . LYS A 1 99 ? -1.390 -9.674 2.664 1.00 98.81 99 LYS A CA 1
ATOM 723 C C . LYS A 1 99 ? -1.695 -8.423 3.477 1.00 98.81 99 LYS A C 1
ATOM 725 O O . LYS A 1 99 ? -1.967 -8.548 4.666 1.00 98.81 99 LYS A O 1
ATOM 730 N N . CYS A 1 100 ? -1.744 -7.249 2.847 1.00 98.88 100 CYS A N 1
ATOM 731 C CA . CYS A 1 100 ? -2.196 -6.030 3.513 1.00 98.88 100 CYS A CA 1
ATOM 732 C C . CYS A 1 100 ? -3.637 -6.148 4.022 1.00 98.88 100 CYS A C 1
ATOM 734 O O . CYS A 1 100 ? -3.904 -5.830 5.178 1.00 98.88 100 CYS A O 1
ATOM 736 N N . LEU A 1 101 ? -4.555 -6.633 3.179 1.00 98.62 101 LEU A N 1
ATOM 737 C CA . LEU A 1 101 ? -5.958 -6.827 3.553 1.00 98.62 101 LEU A CA 1
ATOM 738 C C . LEU A 1 101 ? -6.093 -7.844 4.693 1.00 98.62 101 LEU A C 1
ATOM 740 O O . LEU A 1 101 ? -6.796 -7.589 5.668 1.00 98.62 101 LEU A O 1
ATOM 744 N N . LYS A 1 102 ? -5.355 -8.956 4.623 1.00 98.38 102 LYS A N 1
ATOM 745 C CA . LYS A 1 102 ? -5.323 -9.968 5.683 1.00 98.38 102 LYS A CA 1
ATOM 746 C C . LYS A 1 102 ? -4.821 -9.401 7.016 1.00 98.38 102 LYS A C 1
ATOM 748 O O . LYS A 1 102 ? -5.501 -9.567 8.023 1.00 98.38 102 LYS A O 1
ATOM 753 N N . LEU A 1 103 ? -3.693 -8.685 7.018 1.00 98.69 103 LEU A N 1
ATOM 754 C CA . LEU A 1 103 ? -3.158 -8.049 8.228 1.00 98.69 103 LEU A CA 1
ATOM 755 C C . LEU A 1 103 ? -4.135 -7.032 8.823 1.00 98.69 103 LEU A C 1
ATOM 757 O O . LEU A 1 103 ? -4.254 -6.941 10.042 1.00 98.69 103 LEU A O 1
ATOM 761 N N . ALA A 1 104 ? -4.856 -6.287 7.983 1.00 98.44 104 ALA A N 1
ATOM 762 C CA . ALA A 1 104 ? -5.885 -5.363 8.446 1.00 98.44 104 ALA A CA 1
ATOM 763 C C . ALA A 1 104 ? -6.992 -6.102 9.215 1.00 98.44 104 ALA A C 1
ATOM 765 O O . ALA A 1 104 ? -7.323 -5.721 10.338 1.00 98.44 104 ALA A O 1
ATOM 766 N N . VAL A 1 105 ? -7.511 -7.197 8.651 1.00 97.81 105 VAL A N 1
ATOM 767 C CA . VAL A 1 105 ? -8.544 -8.024 9.294 1.00 97.81 105 VAL A CA 1
ATOM 768 C C . VAL A 1 105 ? -8.038 -8.639 10.600 1.00 97.81 105 VAL A C 1
ATOM 770 O O . VAL A 1 105 ? -8.717 -8.533 11.620 1.00 97.81 105 VAL A O 1
ATOM 773 N N . GLU A 1 106 ? -6.832 -9.213 10.602 1.00 98.12 106 GLU A N 1
ATOM 774 C CA . GLU A 1 106 ? -6.206 -9.814 11.793 1.00 98.12 106 GLU A CA 1
ATOM 775 C C . GLU A 1 106 ? -6.012 -8.805 12.936 1.00 98.12 106 GLU A C 1
ATOM 777 O O . GLU A 1 106 ? -6.053 -9.175 14.108 1.00 98.12 106 GLU A O 1
ATOM 782 N N . ASN A 1 107 ? -5.862 -7.519 12.606 1.00 98.31 107 ASN A N 1
ATOM 783 C CA . ASN A 1 107 ? -5.705 -6.427 13.567 1.00 98.31 107 ASN A CA 1
ATOM 784 C C . ASN A 1 107 ? -7.001 -5.628 13.793 1.00 98.31 107 ASN A C 1
ATOM 786 O O . ASN A 1 107 ? -6.963 -4.520 14.329 1.00 98.31 107 ASN A O 1
ATOM 790 N N . ASN A 1 108 ? -8.160 -6.188 13.425 1.00 97.31 108 ASN A N 1
ATOM 791 C CA . ASN A 1 108 ? -9.487 -5.593 13.629 1.00 97.31 108 ASN A CA 1
ATOM 792 C C . ASN A 1 108 ? -9.650 -4.191 13.006 1.00 97.31 108 ASN A C 1
ATOM 794 O O . ASN A 1 108 ? -10.395 -3.346 13.512 1.00 97.31 108 ASN A O 1
ATOM 798 N N . VAL A 1 109 ? -8.956 -3.925 11.900 1.00 98.00 109 VAL A N 1
ATOM 799 C CA . VAL A 1 109 ? -9.084 -2.682 11.136 1.00 98.00 109 VAL A CA 1
ATOM 800 C C . VAL A 1 109 ? -10.377 -2.714 10.323 1.00 98.00 109 VAL A C 1
ATOM 802 O O . VAL A 1 109 ? -10.664 -3.693 9.645 1.00 98.00 109 VAL A O 1
ATOM 805 N N . LYS A 1 110 ? -11.149 -1.621 10.368 1.00 97.38 110 LYS A N 1
ATOM 806 C CA . LYS A 1 110 ? -12.395 -1.447 9.593 1.00 97.38 110 LYS A CA 1
ATOM 807 C C . LYS A 1 110 ? -12.224 -0.627 8.317 1.00 97.38 110 LYS A C 1
ATOM 809 O O . LYS A 1 110 ? -12.929 -0.861 7.338 1.00 97.38 110 LYS A O 1
ATOM 814 N N . THR A 1 111 ? -11.262 0.295 8.318 1.00 98.44 111 THR A N 1
ATOM 815 C CA . THR A 1 111 ? -10.955 1.166 7.179 1.00 98.44 111 THR A CA 1
ATOM 816 C C . THR A 1 111 ? -9.478 1.074 6.844 1.00 98.44 111 THR A C 1
ATOM 818 O O . THR A 1 111 ? -8.648 1.354 7.710 1.00 98.44 111 THR A O 1
ATOM 821 N N . ILE A 1 112 ? -9.153 0.730 5.601 1.00 98.69 112 ILE A N 1
ATOM 822 C CA . ILE A 1 112 ? -7.775 0.661 5.103 1.00 98.69 112 ILE A CA 1
ATOM 823 C C . ILE A 1 112 ? -7.600 1.553 3.873 1.00 98.69 112 ILE A C 1
ATOM 825 O O . ILE A 1 112 ? -8.447 1.548 2.981 1.00 98.69 112 ILE A O 1
ATOM 829 N N . ALA A 1 113 ? -6.502 2.307 3.816 1.00 98.88 113 ALA A N 1
ATOM 830 C CA . ALA A 1 113 ? -6.141 3.103 2.648 1.00 98.88 113 ALA A CA 1
ATOM 831 C C . ALA A 1 113 ? -4.887 2.559 1.953 1.00 98.88 113 ALA A C 1
ATOM 833 O O . ALA A 1 113 ? -3.890 2.263 2.609 1.00 98.88 113 ALA A O 1
ATOM 834 N N . PHE A 1 114 ? -4.925 2.466 0.626 1.00 98.88 114 PHE A N 1
ATOM 835 C CA . PHE A 1 114 ? -3.832 2.003 -0.221 1.00 98.88 114 PHE A CA 1
ATOM 836 C C . PHE A 1 114 ? -3.283 3.140 -1.086 1.00 98.88 114 PHE A C 1
ATOM 838 O O . PHE A 1 114 ? -4.071 3.836 -1.727 1.00 98.88 114 PHE A O 1
ATOM 845 N N . PRO A 1 115 ? -1.953 3.297 -1.190 1.00 98.56 115 PRO A N 1
ATOM 846 C CA . PRO A 1 115 ? -1.346 4.051 -2.270 1.00 98.56 115 PRO A CA 1
ATOM 847 C C . PRO A 1 115 ? -1.309 3.191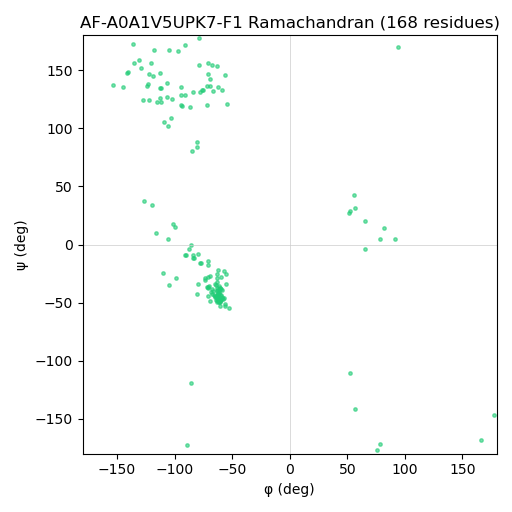 -3.545 1.00 98.56 115 PRO A C 1
ATOM 849 O O . PRO A 1 115 ? -1.657 2.006 -3.549 1.00 98.56 115 PRO A O 1
ATOM 852 N N . CYS A 1 116 ? -0.816 3.769 -4.636 1.00 97.75 116 CYS A N 1
ATOM 853 C CA . CYS A 1 116 ? -0.571 3.038 -5.878 1.00 97.75 116 CYS A CA 1
ATOM 854 C C . CYS A 1 116 ? 0.767 2.276 -5.780 1.00 97.75 116 CYS A C 1
ATOM 856 O O . CYS A 1 116 ? 1.833 2.813 -6.082 1.00 97.75 116 CYS A O 1
ATOM 858 N N . VAL A 1 117 ? 0.727 1.039 -5.269 1.00 97.81 117 VAL A N 1
ATOM 859 C CA . VAL A 1 117 ? 1.931 0.228 -5.012 1.00 97.81 117 VAL A CA 1
ATOM 860 C C . VAL A 1 117 ? 2.676 -0.057 -6.323 1.00 97.81 117 VAL A C 1
ATOM 862 O O . VAL A 1 117 ? 2.077 -0.406 -7.335 1.00 97.81 117 VAL A O 1
ATOM 865 N N . SER A 1 118 ? 4.001 0.100 -6.289 1.00 97.25 118 SER A N 1
ATOM 866 C CA . SER A 1 118 ? 4.940 -0.090 -7.406 1.00 97.25 118 SER A CA 1
ATOM 867 C C . SER A 1 118 ? 4.835 0.859 -8.614 1.00 97.25 118 SER A C 1
ATOM 869 O O . SER A 1 118 ? 5.705 0.792 -9.481 1.00 97.25 118 SER A O 1
ATOM 871 N N . THR A 1 119 ? 3.869 1.780 -8.692 1.00 95.81 119 THR A N 1
ATOM 872 C CA . THR A 1 119 ? 3.710 2.651 -9.884 1.00 95.81 119 THR A CA 1
ATOM 873 C C . THR A 1 119 ? 4.601 3.898 -9.890 1.00 95.81 119 THR A C 1
ATOM 875 O O . THR A 1 119 ? 4.684 4.587 -10.901 1.00 95.81 119 THR A O 1
ATOM 878 N N . GLY A 1 120 ? 5.283 4.187 -8.777 1.00 92.75 120 GLY A N 1
ATOM 879 C CA . GLY A 1 120 ? 6.290 5.249 -8.674 1.00 92.75 120 GLY A CA 1
ATOM 880 C C . GLY A 1 120 ? 7.679 4.776 -9.115 1.00 92.75 120 GLY A C 1
ATOM 881 O O . GLY A 1 120 ? 7.871 4.318 -10.232 1.00 92.75 120 GLY A O 1
ATOM 882 N N . VAL A 1 121 ? 8.658 4.828 -8.203 1.00 91.00 121 VAL A N 1
ATOM 883 C CA . VAL A 1 121 ? 10.073 4.474 -8.469 1.00 91.00 121 VAL A CA 1
ATOM 884 C C . VAL A 1 121 ? 10.257 3.057 -9.044 1.00 91.00 121 VAL A C 1
ATOM 886 O O . VAL A 1 121 ? 11.240 2.793 -9.729 1.00 91.00 121 VAL A O 1
ATOM 889 N N . TYR A 1 122 ? 9.322 2.141 -8.784 1.00 94.12 122 TYR A N 1
ATOM 890 C CA . TYR A 1 122 ? 9.363 0.757 -9.273 1.00 94.12 122 TYR A CA 1
ATOM 891 C C . TYR A 1 122 ? 8.777 0.573 -10.683 1.00 94.12 122 TYR A C 1
ATOM 893 O O . TYR A 1 122 ? 8.838 -0.538 -11.206 1.00 94.12 122 TYR A O 1
ATOM 901 N N . ASN A 1 123 ? 8.286 1.649 -11.314 1.00 96.19 123 ASN A N 1
ATOM 902 C CA . ASN A 1 123 ? 7.893 1.741 -12.725 1.00 96.19 123 ASN A CA 1
ATOM 903 C C . ASN A 1 123 ? 6.913 0.660 -13.216 1.00 96.19 123 ASN A C 1
ATOM 905 O O . ASN A 1 123 ? 6.907 0.312 -14.398 1.00 96.19 123 ASN A O 1
ATOM 909 N N . PHE A 1 124 ? 6.071 0.125 -12.331 1.00 98.31 124 PHE A N 1
ATOM 910 C CA . PHE A 1 124 ? 5.035 -0.823 -12.730 1.00 98.31 124 PHE A CA 1
ATOM 911 C C . PHE A 1 124 ? 3.994 -0.124 -13.620 1.00 98.31 124 PHE A C 1
ATOM 913 O O . PHE A 1 124 ? 3.516 0.949 -13.242 1.00 98.31 124 PHE A O 1
ATOM 920 N N . PRO A 1 125 ? 3.609 -0.702 -14.779 1.00 98.19 125 PRO A N 1
ATOM 921 C CA . PRO A 1 125 ? 2.622 -0.100 -15.669 1.00 98.19 125 PRO A CA 1
ATOM 922 C C . PRO A 1 1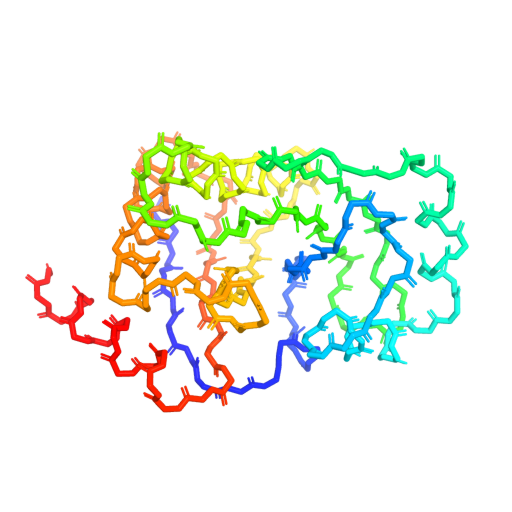25 ? 1.310 0.213 -14.945 1.00 98.19 125 PRO A C 1
ATOM 924 O O . PRO A 1 125 ? 0.660 -0.689 -14.415 1.00 98.19 125 PRO A O 1
ATOM 927 N N . ILE A 1 126 ? 0.918 1.490 -14.947 1.00 98.12 126 ILE A N 1
ATOM 928 C CA . ILE A 1 126 ? -0.171 2.026 -14.116 1.00 98.12 126 ILE A CA 1
ATOM 929 C C . ILE A 1 126 ? -1.489 1.277 -14.348 1.00 98.12 126 ILE A C 1
ATOM 931 O O . ILE A 1 126 ? -2.077 0.780 -13.391 1.00 98.12 126 ILE A O 1
ATOM 935 N N . ASP A 1 127 ? -1.923 1.127 -15.605 1.00 97.50 127 ASP A N 1
ATOM 936 C CA . ASP A 1 127 ? -3.185 0.444 -15.936 1.00 97.50 127 ASP A CA 1
ATOM 937 C C . ASP A 1 127 ? -3.200 -1.011 -15.442 1.00 97.50 127 ASP A C 1
ATOM 939 O O . ASP A 1 127 ? -4.209 -1.507 -14.937 1.00 97.50 127 ASP A O 1
ATOM 943 N N . ARG A 1 128 ? -2.053 -1.695 -15.543 1.00 98.00 128 ARG A N 1
ATOM 944 C CA . ARG A 1 128 ? -1.894 -3.087 -15.105 1.00 98.00 128 ARG A CA 1
ATOM 945 C C . ARG A 1 128 ? -1.906 -3.189 -13.581 1.00 98.00 128 ARG A C 1
ATOM 947 O O . ARG A 1 128 ? -2.592 -4.053 -13.040 1.00 98.00 128 ARG A O 1
ATOM 954 N N . ALA A 1 129 ? -1.194 -2.296 -12.893 1.00 98.50 129 ALA A N 1
ATOM 955 C CA . ALA A 1 129 ? -1.181 -2.231 -11.435 1.00 98.50 129 ALA A CA 1
ATOM 956 C C . ALA A 1 129 ? -2.574 -1.923 -10.870 1.00 98.50 129 ALA A C 1
ATOM 958 O O . ALA A 1 129 ? -3.023 -2.610 -9.954 1.00 98.50 129 ALA A O 1
ATOM 959 N N . ALA A 1 130 ? -3.284 -0.951 -11.451 1.00 98.50 130 ALA A N 1
ATOM 960 C CA . ALA A 1 130 ? -4.639 -0.586 -11.047 1.00 98.50 130 ALA A CA 1
ATOM 961 C C . ALA A 1 130 ? -5.629 -1.745 -11.241 1.00 98.50 130 ALA A C 1
ATOM 963 O O . ALA A 1 130 ? -6.426 -2.032 -10.345 1.00 98.50 130 ALA A O 1
ATOM 964 N N . ALA A 1 131 ? -5.538 -2.468 -12.363 1.00 98.38 131 ALA A N 1
ATOM 965 C CA . ALA A 1 131 ? -6.357 -3.654 -12.606 1.00 98.38 131 ALA A CA 1
ATOM 966 C C . ALA A 1 131 ? -6.090 -4.769 -11.581 1.00 98.38 131 ALA A C 1
ATOM 968 O O . ALA A 1 131 ? -7.035 -5.370 -11.072 1.00 98.38 131 ALA A O 1
ATOM 969 N N . ILE A 1 132 ? -4.820 -5.026 -11.241 1.00 98.69 132 ILE A N 1
ATOM 970 C CA . ILE A 1 132 ? -4.451 -6.001 -10.203 1.00 98.69 132 ILE A CA 1
ATOM 971 C C . ILE A 1 132 ? -5.001 -5.564 -8.843 1.00 98.69 132 ILE A C 1
ATOM 973 O O . ILE A 1 132 ? -5.663 -6.357 -8.179 1.00 98.69 132 ILE A O 1
ATOM 977 N N . ALA A 1 133 ? -4.786 -4.308 -8.451 1.00 98.62 133 ALA A N 1
ATOM 978 C CA . ALA A 1 133 ? -5.253 -3.764 -7.180 1.00 98.62 133 ALA A CA 1
ATOM 979 C C . ALA A 1 133 ? -6.773 -3.909 -7.014 1.00 98.62 133 ALA A C 1
ATOM 981 O O . ALA A 1 133 ? -7.236 -4.485 -6.030 1.00 98.62 133 ALA A O 1
ATOM 982 N N . LEU A 1 134 ? -7.548 -3.441 -8.000 1.00 98.31 134 LEU A N 1
ATOM 983 C CA . LEU A 1 134 ? -9.010 -3.514 -7.976 1.00 98.31 134 LEU A CA 1
ATOM 984 C C . LEU A 1 134 ? -9.515 -4.957 -7.976 1.00 98.31 134 LEU A C 1
ATOM 986 O O . LEU A 1 134 ? -10.456 -5.263 -7.245 1.00 98.31 134 LEU A O 1
ATOM 990 N N . ARG A 1 135 ? -8.880 -5.850 -8.747 1.00 98.00 135 ARG A N 1
ATOM 991 C CA . ARG A 1 135 ? -9.218 -7.277 -8.746 1.00 98.00 135 ARG A CA 1
ATOM 992 C C . ARG A 1 135 ? -9.016 -7.886 -7.363 1.00 98.00 135 ARG A C 1
ATOM 994 O O . ARG A 1 135 ? -9.941 -8.498 -6.845 1.00 98.00 135 ARG A O 1
ATOM 1001 N N . GLU A 1 136 ? -7.841 -7.720 -6.756 1.00 98.38 136 GLU A N 1
ATOM 1002 C CA . GLU A 1 136 ? -7.561 -8.351 -5.460 1.00 98.38 136 GLU A CA 1
ATOM 1003 C C . GLU A 1 136 ? -8.411 -7.763 -4.329 1.00 98.38 136 GLU A C 1
ATOM 1005 O O . GLU A 1 136 ? -8.897 -8.511 -3.483 1.00 98.38 136 GLU A O 1
ATOM 1010 N N . ILE A 1 137 ? -8.644 -6.446 -4.335 1.00 98.00 137 ILE A N 1
ATOM 1011 C CA . ILE A 1 137 ? -9.563 -5.793 -3.394 1.00 98.00 137 ILE A CA 1
ATOM 1012 C C . ILE A 1 137 ? -10.984 -6.343 -3.577 1.00 98.00 137 ILE A C 1
ATOM 1014 O O . ILE A 1 137 ? -11.616 -6.745 -2.602 1.00 98.00 137 ILE A O 1
ATOM 1018 N N . GLY A 1 138 ? -11.472 -6.394 -4.820 1.00 96.19 138 GLY A N 1
ATOM 1019 C CA . GLY A 1 138 ? -12.810 -6.874 -5.154 1.00 96.19 138 GLY A CA 1
ATOM 1020 C C . GLY A 1 138 ? -13.034 -8.342 -4.791 1.00 96.19 138 GLY A C 1
ATOM 1021 O O . GLY A 1 138 ? -14.081 -8.681 -4.249 1.00 96.19 138 GLY A O 1
ATOM 1022 N N . GLU A 1 139 ? -12.058 -9.218 -5.041 1.00 95.88 139 GLU A N 1
ATOM 1023 C CA . GLU A 1 139 ? -12.141 -10.628 -4.640 1.00 95.88 139 GLU A CA 1
ATOM 1024 C C . GLU A 1 139 ? -12.117 -10.797 -3.117 1.00 95.88 139 GLU A C 1
ATOM 1026 O O . GLU A 1 139 ? -12.881 -11.595 -2.575 1.00 95.88 139 GLU A O 1
ATOM 1031 N N . PHE A 1 140 ? -11.298 -10.018 -2.406 1.00 95.88 140 PHE A N 1
ATOM 1032 C CA . PHE A 1 140 ? -11.204 -10.119 -0.951 1.00 95.88 140 PHE A CA 1
ATOM 1033 C C . PHE A 1 140 ? -12.540 -9.793 -0.268 1.00 95.88 140 PHE A C 1
ATOM 1035 O O . PHE A 1 140 ? -13.030 -10.580 0.546 1.00 95.88 140 PHE A O 1
ATOM 1042 N N . ILE A 1 141 ? -13.180 -8.682 -0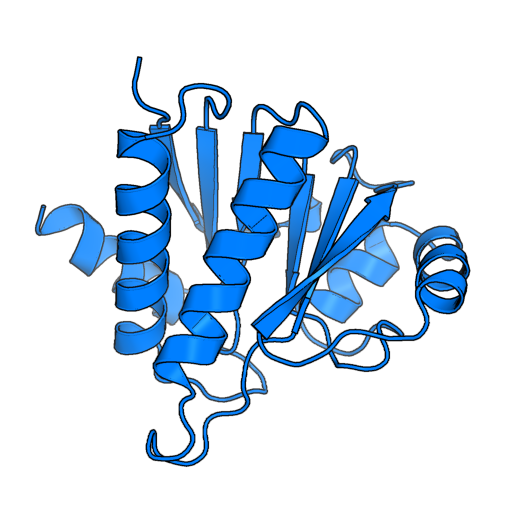.650 1.00 94.44 141 ILE A N 1
ATOM 1043 C CA . ILE A 1 141 ? -14.423 -8.205 -0.015 1.00 94.44 141 ILE A CA 1
ATOM 1044 C C . ILE A 1 141 ? -15.651 -9.073 -0.324 1.00 94.44 141 ILE A C 1
ATOM 1046 O O . ILE A 1 141 ? -16.668 -8.953 0.352 1.00 94.44 141 ILE A O 1
ATOM 1050 N N . LYS A 1 142 ? -15.580 -9.968 -1.322 1.00 93.25 142 LYS A N 1
ATOM 1051 C CA . LYS A 1 142 ? -16.620 -10.991 -1.543 1.00 93.25 142 LYS A CA 1
ATOM 1052 C C . LYS A 1 142 ? -16.630 -12.045 -0.437 1.00 93.25 142 LYS A C 1
ATOM 1054 O O . LYS A 1 142 ? -17.655 -12.682 -0.212 1.00 93.25 142 LYS A O 1
ATOM 1059 N N . THR A 1 143 ? -15.484 -12.261 0.206 1.00 89.19 143 THR A N 1
ATOM 1060 C CA . THR A 1 143 ? -15.282 -13.336 1.189 1.00 89.19 143 THR A CA 1
ATOM 1061 C C . THR A 1 143 ? -15.138 -12.832 2.622 1.00 89.19 143 THR A C 1
ATOM 1063 O O . THR A 1 143 ? -15.454 -13.572 3.551 1.00 89.19 143 THR A O 1
ATOM 1066 N N . ASP A 1 144 ? -14.714 -11.582 2.812 1.00 87.69 144 ASP A N 1
ATOM 1067 C CA . ASP A 1 144 ? -14.551 -10.954 4.122 1.00 87.69 144 ASP A CA 1
ATOM 1068 C C . ASP A 1 144 ? -15.644 -9.911 4.400 1.00 87.69 144 ASP A C 1
ATOM 1070 O O . ASP A 1 144 ? -15.995 -9.111 3.538 1.00 87.69 144 ASP A O 1
ATOM 1074 N N . ASN A 1 145 ? -16.153 -9.897 5.635 1.00 89.19 145 ASN A N 1
ATOM 1075 C CA . ASN A 1 145 ? -17.131 -8.913 6.118 1.00 89.19 145 ASN A CA 1
ATOM 1076 C C . ASN A 1 145 ? -16.572 -8.042 7.260 1.00 89.19 145 ASN A C 1
ATOM 1078 O O . ASN A 1 145 ? -17.335 -7.353 7.940 1.00 89.19 145 ASN A O 1
ATOM 1082 N N . CYS A 1 146 ? -15.268 -8.121 7.544 1.00 92.81 146 CYS A N 1
ATOM 1083 C CA . CYS A 1 146 ? -14.645 -7.353 8.613 1.00 92.81 146 CYS A CA 1
ATOM 1084 C C . CYS A 1 146 ? -14.357 -5.920 8.165 1.00 92.81 146 CYS A C 1
ATOM 1086 O O . CYS A 1 146 ? -14.624 -4.994 8.934 1.00 92.81 146 CYS A O 1
ATOM 1088 N N . LEU A 1 147 ? -13.851 -5.738 6.942 1.00 95.94 147 LEU A N 1
ATOM 1089 C CA . LEU A 1 147 ? -13.612 -4.417 6.364 1.00 95.94 147 LEU A CA 1
ATOM 1090 C C . LEU A 1 147 ? -14.929 -3.727 5.987 1.00 95.94 147 LEU A C 1
ATOM 1092 O O . LEU A 1 147 ? -15.815 -4.314 5.374 1.00 95.94 147 LEU A O 1
ATOM 1096 N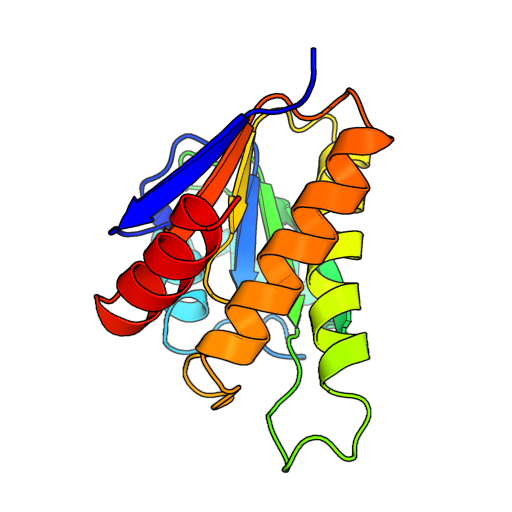 N . GLU A 1 148 ? -15.031 -2.443 6.315 1.00 96.44 148 GLU A N 1
ATOM 1097 C CA . GLU A 1 148 ? -16.185 -1.598 5.992 1.00 96.44 148 GLU A CA 1
ATOM 1098 C C . GLU A 1 148 ? -15.869 -0.649 4.833 1.00 96.44 148 GLU A C 1
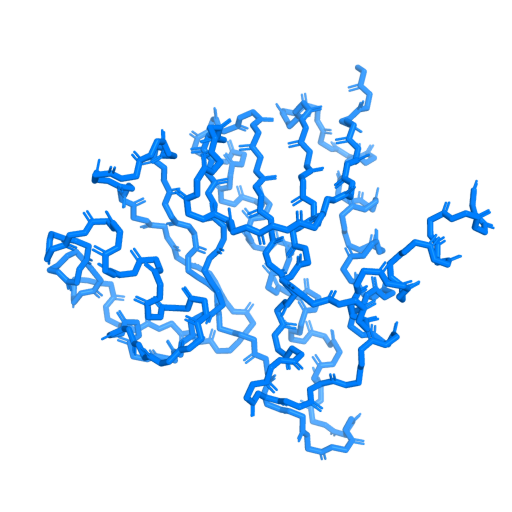ATOM 1100 O O . GLU A 1 148 ? -16.733 -0.365 3.998 1.00 96.44 148 GLU A O 1
ATOM 1105 N N . LYS A 1 149 ? -14.620 -0.168 4.755 1.00 97.62 149 LYS A N 1
ATOM 1106 C CA . LYS A 1 149 ? -14.180 0.774 3.725 1.00 97.62 149 LYS A CA 1
ATOM 1107 C C . LYS A 1 149 ? -12.737 0.526 3.287 1.00 97.62 149 LYS A C 1
ATOM 1109 O O . LYS A 1 149 ? -11.837 0.373 4.111 1.00 97.62 149 LYS A O 1
ATOM 1114 N N . ILE A 1 150 ? -12.514 0.558 1.979 1.00 98.50 150 ILE A N 1
ATOM 1115 C CA . ILE A 1 150 ? -11.192 0.496 1.355 1.00 98.50 150 ILE A CA 1
ATOM 1116 C C . ILE A 1 150 ? -11.023 1.748 0.499 1.00 98.50 150 ILE A C 1
ATOM 1118 O O . ILE A 1 150 ? -11.860 2.029 -0.355 1.00 98.50 150 ILE A O 1
ATOM 1122 N N . ILE A 1 151 ? -9.960 2.510 0.741 1.00 98.69 151 ILE A N 1
ATOM 1123 C CA . ILE A 1 151 ? -9.696 3.782 0.063 1.00 98.69 151 ILE A CA 1
ATOM 1124 C C . ILE A 1 151 ? -8.467 3.611 -0.825 1.00 98.69 151 ILE A C 1
ATOM 1126 O O . ILE A 1 151 ? -7.395 3.268 -0.338 1.00 98.69 151 ILE A O 1
ATOM 1130 N N . ILE A 1 152 ? -8.596 3.866 -2.118 1.00 98.69 152 ILE A N 1
ATOM 1131 C CA . ILE A 1 152 ? -7.467 3.978 -3.037 1.00 98.69 152 ILE A CA 1
ATOM 1132 C C . ILE A 1 152 ? -7.091 5.455 -3.116 1.00 98.69 152 ILE A C 1
ATOM 1134 O O . ILE A 1 152 ? -7.906 6.295 -3.497 1.00 98.69 152 ILE A O 1
ATOM 1138 N N . VAL A 1 153 ? -5.856 5.764 -2.731 1.00 98.69 153 VAL A N 1
ATOM 1139 C CA . VAL A 1 153 ? -5.319 7.122 -2.672 1.00 98.69 153 VAL A CA 1
ATOM 1140 C C . VAL A 1 153 ? -4.303 7.294 -3.789 1.00 98.69 153 VAL A C 1
ATOM 1142 O O . VAL A 1 153 ? -3.181 6.783 -3.733 1.00 98.69 153 VAL A O 1
ATOM 1145 N N . CYS A 1 154 ? -4.701 8.021 -4.825 1.00 98.25 154 CYS A N 1
ATOM 1146 C CA . CYS A 1 154 ? -3.812 8.403 -5.910 1.00 98.25 154 CYS A CA 1
ATOM 1147 C C . CYS A 1 154 ? -3.169 9.752 -5.585 1.00 98.25 154 CYS A C 1
ATOM 1149 O O . CYS A 1 154 ? -3.862 10.716 -5.274 1.00 98.25 154 CYS A O 1
ATOM 1151 N N . PHE A 1 155 ? -1.844 9.844 -5.665 1.00 96.06 155 PHE A N 1
ATOM 1152 C CA . PHE A 1 155 ? -1.162 11.125 -5.461 1.00 96.06 155 PHE A CA 1
ATOM 1153 C C . PHE A 1 155 ? -1.230 12.015 -6.714 1.00 96.06 155 PHE A C 1
ATOM 1155 O O . PHE A 1 155 ? -1.339 13.234 -6.613 1.00 96.06 155 PHE A O 1
ATOM 1162 N N . ASP A 1 156 ? -1.201 11.401 -7.899 1.00 95.94 156 ASP A N 1
ATOM 1163 C CA . ASP A 1 156 ? -1.195 12.079 -9.195 1.00 95.94 156 ASP A CA 1
ATOM 1164 C C . ASP A 1 156 ? -2.424 11.741 -10.057 1.00 95.94 156 ASP A C 1
ATOM 1166 O O . ASP A 1 156 ? -3.188 10.810 -9.786 1.00 95.94 156 ASP A O 1
ATOM 1170 N N . GLU A 1 157 ? -2.601 12.528 -11.118 1.00 96.88 157 GLU A N 1
ATOM 1171 C CA . GLU A 1 157 ? -3.730 12.415 -12.043 1.00 96.88 157 GLU A CA 1
ATOM 1172 C C . GLU A 1 157 ? -3.655 11.168 -12.936 1.00 96.88 157 GLU A C 1
ATOM 1174 O O . GLU A 1 157 ? -4.688 10.643 -13.341 1.00 96.88 157 GLU A O 1
ATOM 1179 N N . HIS A 1 158 ? -2.454 10.664 -13.234 1.00 96.88 158 HIS A N 1
ATOM 1180 C CA . HIS A 1 158 ? -2.283 9.503 -14.109 1.00 96.88 158 HIS A CA 1
ATOM 1181 C C . HIS A 1 158 ? -2.803 8.232 -13.438 1.00 96.88 158 HIS A C 1
ATOM 1183 O O . HIS A 1 158 ? -3.596 7.497 -14.028 1.00 96.88 158 HIS A O 1
ATOM 1189 N N . ASN A 1 159 ? -2.409 8.006 -12.183 1.00 97.38 159 ASN A N 1
ATOM 1190 C CA . ASN A 1 159 ? -2.944 6.922 -11.374 1.00 97.38 159 ASN A CA 1
ATOM 1191 C C . ASN A 1 159 ? -4.451 7.113 -11.159 1.00 97.38 159 ASN A C 1
ATOM 1193 O O . ASN A 1 159 ? -5.215 6.180 -11.400 1.00 97.38 159 ASN A O 1
ATOM 1197 N N . TYR A 1 160 ? -4.898 8.319 -10.785 1.00 98.19 160 TYR A N 1
ATOM 1198 C CA . TYR A 1 160 ? -6.324 8.583 -10.562 1.00 98.19 160 TYR A CA 1
ATOM 1199 C C . TYR A 1 160 ? -7.172 8.266 -11.804 1.00 98.19 160 TYR A C 1
ATOM 1201 O O . TYR A 1 160 ? -8.183 7.571 -11.705 1.00 98.19 160 TYR A O 1
ATOM 1209 N N . GLY A 1 161 ? -6.730 8.705 -12.986 1.00 98.00 161 GLY A N 1
ATOM 1210 C CA . GLY A 1 161 ? -7.402 8.443 -14.257 1.00 98.00 161 GLY A CA 1
ATOM 1211 C C . GLY A 1 161 ? -7.493 6.953 -14.596 1.00 98.00 161 GLY A C 1
ATOM 1212 O O . GLY A 1 161 ? -8.555 6.492 -15.019 1.00 98.00 161 GLY A O 1
ATOM 1213 N N . ALA A 1 162 ? -6.424 6.185 -14.363 1.00 97.62 162 ALA A N 1
ATOM 1214 C CA . ALA A 1 162 ? -6.412 4.742 -14.606 1.00 97.62 162 ALA A CA 1
ATOM 1215 C C . ALA A 1 162 ? -7.416 3.993 -13.713 1.00 97.62 162 ALA A C 1
ATOM 1217 O O . ALA A 1 162 ? -8.227 3.209 -14.211 1.00 97.62 162 ALA A O 1
ATOM 1218 N N . TYR A 1 163 ? -7.422 4.281 -12.406 1.00 98.00 163 TYR A N 1
ATOM 1219 C CA . TYR A 1 163 ? -8.398 3.695 -11.481 1.00 98.00 163 TYR A CA 1
ATOM 1220 C C . TYR A 1 163 ? -9.830 4.128 -11.815 1.00 98.00 163 TYR A C 1
ATOM 1222 O O . TYR A 1 163 ? -10.721 3.284 -11.871 1.00 98.00 163 TYR A O 1
ATOM 1230 N N . SER A 1 164 ? -10.050 5.417 -12.090 1.00 97.50 164 SER A N 1
ATOM 1231 C CA . SER A 1 164 ? -11.371 5.967 -12.418 1.00 97.50 164 SER A CA 1
ATOM 1232 C C . SER A 1 164 ? -11.975 5.293 -13.654 1.00 97.50 164 SER A C 1
ATOM 1234 O O . SER A 1 164 ? -13.119 4.838 -13.623 1.00 97.50 164 SER A O 1
ATOM 1236 N N . LYS A 1 165 ? -11.176 5.116 -14.716 1.00 97.06 165 LYS A N 1
ATOM 1237 C CA . LYS A 1 165 ? -11.595 4.419 -15.939 1.00 97.06 165 LYS A CA 1
ATOM 1238 C C . LYS A 1 165 ? -12.015 2.971 -15.673 1.00 97.06 165 LYS A C 1
ATOM 1240 O O . LYS A 1 165 ? -13.019 2.525 -16.218 1.00 97.06 165 LYS A O 1
ATOM 1245 N N . LEU A 1 166 ? -11.255 2.238 -14.857 1.00 96.38 166 LEU A N 1
ATOM 1246 C CA . LEU A 1 166 ? -11.554 0.841 -14.528 1.00 96.38 166 LEU A CA 1
ATOM 1247 C C . LEU A 1 166 ? -12.777 0.703 -13.614 1.00 96.38 166 LEU A C 1
ATOM 1249 O O . LEU A 1 166 ? -13.551 -0.236 -13.773 1.00 96.38 166 LEU A O 1
ATOM 1253 N N . MET A 1 167 ? -12.968 1.632 -12.674 1.00 93.81 167 MET A N 1
ATOM 1254 C CA . MET A 1 167 ? -14.122 1.624 -11.772 1.00 93.81 167 MET A CA 1
ATOM 1255 C C . MET A 1 167 ? -15.423 2.034 -12.467 1.00 93.81 167 MET A C 1
ATOM 1257 O O . MET A 1 167 ? -16.471 1.544 -12.078 1.00 93.81 167 MET A O 1
ATOM 1261 N N . ALA A 1 168 ? -15.372 2.891 -13.491 1.00 90.06 168 ALA A N 1
ATOM 1262 C CA . ALA A 1 168 ? -16.553 3.277 -14.268 1.00 90.06 168 ALA A CA 1
ATOM 1263 C C . ALA A 1 168 ? -17.006 2.207 -15.281 1.00 90.06 168 ALA A C 1
ATOM 1265 O O . ALA A 1 168 ? -18.105 2.300 -15.822 1.00 90.06 168 ALA A O 1
ATOM 1266 N N . ALA A 1 169 ? -16.148 1.228 -15.580 1.00 75.56 169 ALA A N 1
ATOM 1267 C CA . ALA A 1 169 ? -16.430 0.151 -16.528 1.00 75.56 169 ALA A CA 1
ATOM 1268 C C . ALA A 1 169 ? -17.138 -1.067 -15.897 1.00 75.56 169 ALA A C 1
ATOM 1270 O O . ALA A 1 169 ? -17.477 -1.997 -16.628 1.00 75.56 169 ALA A O 1
ATOM 1271 N N . ASN A 1 170 ? -17.344 -1.062 -14.574 1.00 55.97 170 ASN A N 1
ATOM 1272 C CA . ASN A 1 170 ? -17.985 -2.119 -13.781 1.00 55.97 170 ASN A CA 1
ATOM 1273 C C . ASN A 1 170 ? -19.214 -1.581 -13.041 1.00 55.97 170 ASN A C 1
ATOM 1275 O O . ASN A 1 170 ? -20.081 -2.413 -12.696 1.00 55.97 170 ASN A O 1
#

pLDDT: mean 96.29, std 5.49, range [55.28, 98.88]